Protein AF-A0A495ZKI8-F1 (afdb_monomer_lite)

Structure (mmCIF, N/CA/C/O backbone):
data_AF-A0A495ZKI8-F1
#
_entry.id   AF-A0A495ZKI8-F1
#
loop_
_atom_site.group_PDB
_atom_site.id
_atom_site.type_symbol
_atom_site.label_atom_id
_atom_site.label_alt_id
_atom_site.label_comp_id
_atom_site.label_asym_id
_atom_site.label_entity_id
_atom_site.label_seq_id
_atom_site.pdbx_PDB_ins_code
_atom_site.Cartn_x
_atom_site.Cartn_y
_atom_site.Cartn_z
_atom_site.occupancy
_atom_site.B_iso_or_equiv
_atom_site.auth_seq_id
_atom_site.auth_comp_id
_atom_site.auth_asym_id
_atom_site.auth_atom_id
_atom_site.pdbx_PDB_model_num
ATOM 1 N N . MET A 1 1 ? -14.688 -1.737 32.079 1.00 90.38 1 MET A N 1
ATOM 2 C CA . MET A 1 1 ? -13.496 -2.200 31.330 1.00 90.38 1 MET A CA 1
ATOM 3 C C . MET A 1 1 ? -13.835 -2.809 29.968 1.00 90.38 1 MET A C 1
ATOM 5 O O . MET A 1 1 ? -13.264 -2.352 28.990 1.00 90.38 1 MET A O 1
ATOM 9 N N . LEU A 1 2 ? -14.795 -3.740 29.847 1.00 93.06 2 LEU A N 1
ATOM 10 C CA . LEU A 1 2 ? -15.167 -4.350 28.552 1.00 93.06 2 LEU A CA 1
ATOM 11 C C . LEU A 1 2 ? -15.577 -3.327 27.470 1.00 93.06 2 LEU A C 1
ATOM 13 O O . LEU A 1 2 ? -15.023 -3.323 26.377 1.00 93.06 2 LEU A O 1
ATOM 17 N N . THR A 1 3 ? -16.470 -2.388 27.796 1.00 96.19 3 THR A N 1
ATOM 18 C CA . THR A 1 3 ? -16.919 -1.330 26.867 1.00 96.19 3 THR A CA 1
ATOM 19 C C . THR A 1 3 ? -15.776 -0.436 26.381 1.00 96.19 3 THR A C 1
ATOM 21 O O . THR A 1 3 ? -15.772 0.012 25.238 1.00 96.19 3 THR A O 1
ATOM 24 N N . TYR A 1 4 ? -14.789 -0.185 27.243 1.00 95.81 4 TYR A N 1
ATOM 25 C CA . TYR A 1 4 ? -13.597 0.584 26.892 1.00 95.81 4 TYR A CA 1
ATOM 26 C C . TYR A 1 4 ? -12.722 -0.178 25.887 1.00 95.81 4 TYR A C 1
ATOM 28 O O . TYR A 1 4 ? -12.299 0.397 24.886 1.00 95.81 4 TYR A O 1
ATOM 36 N N . ILE A 1 5 ? -12.518 -1.481 26.110 1.00 95.12 5 ILE A N 1
ATOM 37 C CA . ILE A 1 5 ? -11.759 -2.348 25.200 1.00 95.12 5 ILE A CA 1
ATOM 38 C C . ILE A 1 5 ? -12.439 -2.413 23.827 1.00 95.12 5 ILE A C 1
ATOM 40 O O . ILE A 1 5 ? -11.774 -2.210 22.816 1.00 95.12 5 ILE A O 1
ATOM 44 N N . ILE A 1 6 ? -13.762 -2.605 23.783 1.00 97.25 6 ILE A N 1
ATOM 45 C CA . ILE A 1 6 ? -14.523 -2.653 22.523 1.00 97.25 6 ILE A CA 1
ATOM 46 C C . ILE A 1 6 ? -14.362 -1.349 21.733 1.00 97.25 6 ILE A C 1
ATOM 48 O O . ILE A 1 6 ? -14.019 -1.388 20.554 1.00 97.25 6 ILE A O 1
ATOM 52 N N . ARG A 1 7 ? -14.537 -0.184 22.376 1.00 96.38 7 ARG A N 1
ATOM 53 C CA . ARG A 1 7 ? -14.328 1.118 21.715 1.00 96.38 7 ARG A CA 1
ATOM 54 C C . ARG A 1 7 ? -12.915 1.243 21.148 1.00 96.38 7 ARG A C 1
ATOM 56 O O . ARG A 1 7 ? -12.744 1.703 20.026 1.00 96.38 7 ARG A O 1
ATOM 63 N N . ARG A 1 8 ? -11.909 0.791 21.899 1.00 95.31 8 ARG A N 1
ATOM 64 C CA . ARG A 1 8 ? -10.507 0.850 21.476 1.00 95.31 8 ARG A CA 1
ATOM 65 C C . ARG A 1 8 ? -10.215 -0.042 20.268 1.00 95.31 8 ARG A C 1
ATOM 67 O O . ARG A 1 8 ? -9.487 0.388 19.381 1.00 95.31 8 ARG A O 1
ATOM 74 N N . ILE A 1 9 ? -10.808 -1.234 20.202 1.00 96.12 9 ILE A N 1
ATOM 75 C CA . ILE A 1 9 ? -10.699 -2.122 19.034 1.00 96.12 9 ILE A CA 1
ATOM 76 C C . ILE A 1 9 ? -11.381 -1.488 17.817 1.00 96.12 9 ILE A C 1
ATOM 78 O O . ILE A 1 9 ? -10.797 -1.462 16.738 1.00 96.12 9 ILE A O 1
ATOM 82 N N . LEU A 1 10 ? -12.571 -0.907 17.991 1.00 96.75 10 LEU A N 1
ATOM 83 C CA . LEU A 1 10 ? -13.282 -0.236 16.900 1.00 96.75 10 LEU A CA 1
ATOM 84 C C . LEU A 1 10 ? -12.495 0.947 16.326 1.00 96.75 10 LEU A C 1
ATOM 86 O O . LEU A 1 10 ? -12.509 1.137 15.117 1.00 96.75 10 LEU A O 1
ATOM 90 N N . TYR A 1 11 ? -11.768 1.703 17.156 1.00 95.69 11 TYR A N 1
ATOM 91 C CA . TYR A 1 11 ? -10.870 2.757 16.670 1.00 95.69 11 TYR A CA 1
ATOM 92 C C . TYR A 1 11 ? -9.627 2.216 15.957 1.00 95.69 11 TYR A C 1
ATOM 94 O O . TYR A 1 11 ? -9.094 2.887 15.078 1.00 95.69 11 TYR A O 1
ATOM 102 N N . ALA A 1 12 ? -9.167 1.009 16.293 1.00 95.81 12 ALA A N 1
ATOM 103 C CA . ALA A 1 12 ? -8.023 0.398 15.625 1.00 95.81 12 ALA A CA 1
ATOM 104 C C . ALA A 1 12 ? -8.346 -0.013 14.181 1.00 95.81 12 ALA A C 1
ATOM 106 O O . ALA A 1 12 ? -7.476 0.087 13.325 1.00 95.81 12 ALA A O 1
ATOM 107 N N . ILE A 1 13 ? -9.588 -0.413 13.885 1.00 96.19 13 ILE A N 1
ATOM 108 C CA . ILE A 1 13 ? -10.011 -0.828 12.536 1.00 96.19 13 ILE A CA 1
ATOM 109 C C . ILE A 1 13 ? -9.706 0.241 11.466 1.00 96.19 13 ILE A C 1
ATOM 111 O O . ILE A 1 13 ? -8.946 -0.062 10.546 1.00 96.19 13 ILE A O 1
ATOM 115 N N . PRO A 1 14 ? -10.214 1.489 11.555 1.00 96.19 14 PRO A N 1
ATOM 116 C CA . PRO A 1 14 ? -9.934 2.505 10.543 1.00 96.19 14 PRO A CA 1
ATOM 117 C C . PRO A 1 14 ? -8.453 2.894 10.492 1.00 96.19 14 PRO A C 1
ATOM 119 O O . PRO A 1 14 ? -7.947 3.189 9.414 1.00 96.19 14 PRO A O 1
ATOM 122 N N . ILE A 1 15 ? -7.737 2.854 11.622 1.00 96.19 15 ILE A N 1
ATOM 123 C CA . ILE A 1 15 ? -6.294 3.131 11.660 1.00 96.19 15 ILE A CA 1
ATOM 124 C C . ILE A 1 15 ? -5.529 2.060 10.881 1.00 96.19 15 ILE A C 1
ATOM 126 O O . ILE A 1 15 ? -4.702 2.388 10.037 1.00 96.19 15 ILE A O 1
ATOM 130 N N . LEU A 1 16 ? -5.820 0.784 11.132 1.00 96.44 16 LEU A N 1
ATOM 131 C CA . LEU A 1 16 ? -5.175 -0.333 10.448 1.00 96.44 16 LEU A CA 1
ATOM 132 C C . LEU A 1 16 ? -5.469 -0.308 8.951 1.00 96.44 16 LEU A C 1
ATOM 134 O O . LEU A 1 16 ? -4.553 -0.517 8.158 1.00 96.44 16 LEU A O 1
ATOM 138 N N . ILE A 1 17 ? -6.710 -0.003 8.564 1.00 96.56 17 ILE A N 1
ATOM 139 C CA . ILE A 1 17 ? -7.076 0.187 7.157 1.00 96.56 17 ILE A CA 1
ATOM 140 C C . ILE A 1 17 ? -6.263 1.341 6.562 1.00 96.56 17 ILE A C 1
ATOM 142 O O . ILE A 1 17 ? -5.619 1.156 5.536 1.00 96.56 17 ILE A O 1
ATOM 146 N N . GLY A 1 18 ? -6.222 2.501 7.221 1.00 97.06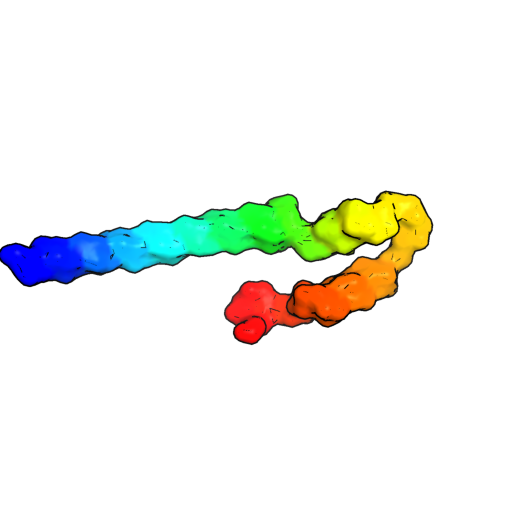 18 GLY A N 1
ATOM 147 C CA . GLY A 1 18 ? -5.477 3.668 6.747 1.00 97.06 18 GLY A CA 1
ATOM 148 C C . GLY A 1 18 ? -3.983 3.394 6.569 1.00 97.06 18 GLY A C 1
ATOM 149 O O . GLY A 1 18 ? -3.420 3.718 5.528 1.00 97.06 18 GLY A O 1
ATOM 150 N N . VAL A 1 19 ? -3.344 2.739 7.538 1.00 97.00 19 VAL A N 1
ATOM 151 C CA . VAL A 1 19 ? -1.922 2.376 7.456 1.00 97.00 19 VAL A CA 1
ATOM 152 C C . VAL A 1 19 ? -1.671 1.375 6.327 1.00 97.00 19 VAL A C 1
ATOM 154 O O . VAL A 1 19 ? -0.740 1.572 5.551 1.00 97.00 19 VAL A O 1
ATOM 157 N N . ASN A 1 20 ? -2.510 0.343 6.180 1.00 94.81 20 ASN A N 1
ATOM 158 C CA . ASN A 1 20 ? -2.372 -0.622 5.084 1.00 94.81 20 ASN A CA 1
ATOM 159 C C . ASN A 1 20 ? -2.581 0.033 3.718 1.00 94.81 20 ASN A C 1
ATOM 161 O O . ASN A 1 20 ? -1.833 -0.263 2.791 1.00 94.81 20 ASN A O 1
ATOM 165 N N . LEU A 1 21 ? -3.539 0.957 3.597 1.00 94.44 21 LEU A N 1
ATOM 166 C CA . LEU A 1 21 ? -3.724 1.745 2.382 1.00 94.44 21 LEU A CA 1
ATOM 167 C C . LEU A 1 21 ? -2.475 2.576 2.083 1.00 94.44 21 LEU A C 1
ATOM 169 O O . LEU A 1 21 ? -1.965 2.512 0.974 1.00 94.44 21 LEU A O 1
ATOM 173 N N . ILE A 1 22 ? -1.925 3.301 3.058 1.00 95.69 22 ILE A N 1
ATOM 174 C CA . ILE A 1 22 ? -0.702 4.093 2.852 1.00 95.69 22 ILE A CA 1
ATOM 175 C C . ILE A 1 22 ? 0.454 3.205 2.381 1.00 95.69 22 ILE A C 1
ATOM 177 O O . ILE A 1 22 ? 1.120 3.538 1.401 1.00 95.69 22 ILE A O 1
ATOM 181 N N . VAL A 1 23 ? 0.675 2.063 3.037 1.00 92.94 23 VAL A N 1
ATOM 182 C CA . VAL A 1 23 ? 1.708 1.099 2.632 1.00 92.94 23 VAL A CA 1
ATOM 183 C C . VAL A 1 23 ? 1.446 0.601 1.210 1.00 92.94 23 VAL A C 1
ATOM 185 O O . VAL A 1 23 ? 2.355 0.627 0.385 1.00 92.94 23 VAL A O 1
ATOM 188 N N . PHE A 1 24 ? 0.207 0.232 0.885 1.00 91.44 24 PHE A N 1
ATOM 189 C CA . PHE A 1 24 ? -0.181 -0.177 -0.462 1.00 91.44 24 PHE A CA 1
ATOM 190 C C . PHE A 1 24 ? 0.141 0.904 -1.504 1.00 91.44 24 PHE A C 1
ATOM 192 O O . PHE A 1 24 ? 0.788 0.619 -2.508 1.00 91.44 24 PHE A O 1
ATOM 199 N N . PHE A 1 25 ? -0.239 2.159 -1.254 1.00 91.81 25 PHE A N 1
ATOM 200 C CA . PHE A 1 25 ? 0.050 3.274 -2.157 1.00 91.81 25 PHE A CA 1
ATOM 201 C C . PHE A 1 25 ? 1.559 3.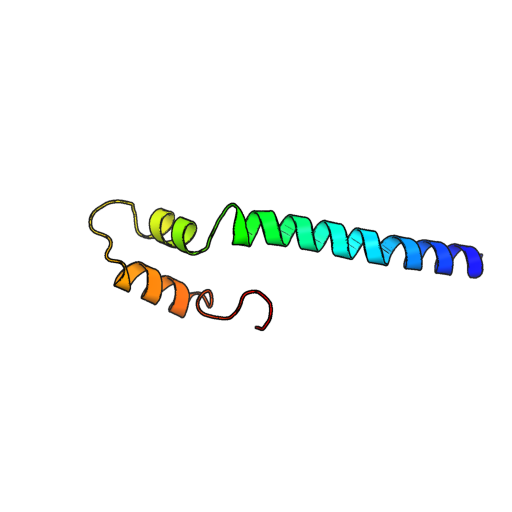481 -2.344 1.00 91.81 25 PHE A C 1
ATOM 203 O O . PHE A 1 25 ? 2.027 3.643 -3.471 1.00 91.81 25 PHE A O 1
ATOM 210 N N . LEU A 1 26 ? 2.344 3.437 -1.266 1.00 90.88 26 LEU A N 1
ATOM 211 C CA . LEU A 1 26 ? 3.795 3.606 -1.353 1.00 90.88 26 LEU A CA 1
ATOM 212 C C . LEU A 1 26 ? 4.462 2.485 -2.160 1.00 90.88 26 LEU A C 1
ATOM 214 O O . LEU A 1 26 ? 5.332 2.757 -2.986 1.00 90.88 26 LEU A O 1
ATOM 218 N N . PHE A 1 27 ? 4.049 1.236 -1.953 1.00 85.38 27 PHE A N 1
ATOM 219 C CA . PHE A 1 27 ? 4.681 0.093 -2.608 1.00 85.38 27 PHE A CA 1
ATOM 220 C C . PHE A 1 27 ? 4.183 -0.161 -4.026 1.00 85.38 27 PHE A C 1
ATOM 222 O O . PHE A 1 27 ? 4.984 -0.547 -4.863 1.00 85.38 27 PHE A O 1
ATOM 229 N N . PHE A 1 28 ? 2.902 0.051 -4.322 1.00 84.50 28 PHE A N 1
ATOM 230 C CA . PHE A 1 28 ? 2.337 -0.320 -5.623 1.00 84.50 28 PHE A CA 1
ATOM 231 C C . PHE A 1 28 ? 2.130 0.860 -6.568 1.00 84.50 28 PHE A C 1
ATOM 233 O O . PHE A 1 28 ? 2.182 0.672 -7.782 1.00 84.50 28 PHE A O 1
ATOM 240 N N . ILE A 1 29 ? 1.919 2.068 -6.039 1.00 84.69 29 ILE A N 1
ATOM 241 C CA . ILE A 1 29 ? 1.702 3.263 -6.864 1.00 84.69 29 ILE A CA 1
ATOM 242 C C . ILE A 1 29 ? 2.991 4.073 -6.981 1.00 84.69 29 ILE A C 1
ATOM 244 O O . ILE A 1 29 ? 3.407 4.390 -8.091 1.00 84.69 29 ILE A O 1
ATOM 248 N N . VAL A 1 30 ? 3.645 4.386 -5.859 1.00 87.94 30 VAL A N 1
ATOM 249 C CA . VAL A 1 30 ? 4.870 5.205 -5.873 1.00 87.94 30 VAL A CA 1
ATOM 250 C C . VAL A 1 30 ? 6.090 4.407 -6.343 1.00 87.94 30 VAL A C 1
ATOM 252 O O . VAL A 1 30 ? 6.941 4.962 -7.032 1.00 87.94 30 VAL A O 1
ATOM 255 N N . ASN A 1 31 ? 6.181 3.122 -5.994 1.00 86.62 31 ASN A N 1
ATOM 256 C CA . ASN A 1 31 ? 7.283 2.238 -6.383 1.00 86.62 31 ASN A CA 1
ATOM 257 C C . ASN A 1 31 ? 6.786 1.077 -7.256 1.00 86.62 31 ASN A C 1
ATOM 259 O O . ASN A 1 31 ? 6.877 -0.086 -6.866 1.00 86.62 31 ASN A O 1
ATOM 263 N N . SER A 1 32 ? 6.214 1.397 -8.418 1.00 88.56 32 SER A N 1
ATOM 264 C CA . SER A 1 32 ? 5.466 0.423 -9.218 1.00 88.56 32 SER A CA 1
ATOM 265 C C . SER A 1 32 ? 6.297 -0.820 -9.596 1.00 88.56 32 SER A C 1
ATOM 267 O O . SER A 1 32 ? 7.519 -0.727 -9.773 1.00 88.56 32 SER A O 1
ATOM 269 N N . PRO A 1 33 ? 5.660 -1.994 -9.791 1.00 89.06 33 PRO A N 1
ATOM 270 C CA . PRO A 1 33 ? 6.364 -3.217 -10.185 1.00 89.06 33 PRO A CA 1
ATOM 271 C C . PRO A 1 33 ? 7.204 -3.068 -11.460 1.00 89.06 33 PRO A C 1
AT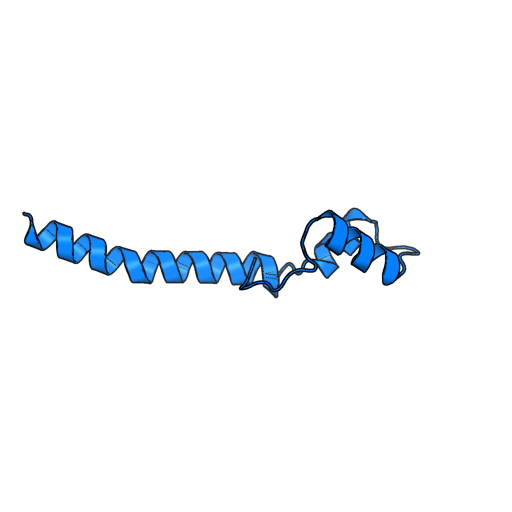OM 273 O O . PRO A 1 33 ? 8.254 -3.693 -11.582 1.00 89.06 33 PRO A O 1
ATOM 276 N N . ASP A 1 34 ? 6.788 -2.197 -12.384 1.00 88.44 34 ASP A N 1
ATOM 277 C CA . ASP A 1 34 ? 7.551 -1.882 -13.595 1.00 88.44 34 ASP A CA 1
ATOM 278 C C . ASP A 1 34 ? 8.866 -1.163 -13.276 1.00 88.44 34 ASP A C 1
ATOM 280 O O . ASP A 1 34 ? 9.903 -1.456 -13.872 1.00 88.44 34 ASP A O 1
ATOM 284 N N . GLN A 1 35 ? 8.848 -0.219 -12.332 1.00 89.19 35 GLN A N 1
ATOM 285 C CA . GLN A 1 35 ? 10.058 0.474 -11.888 1.00 89.19 35 GLN A CA 1
ATOM 286 C C . GLN A 1 35 ? 10.991 -0.483 -11.147 1.00 89.19 35 GLN A C 1
ATOM 288 O O . GLN A 1 35 ? 12.207 -0.418 -11.322 1.00 89.19 35 GLN A O 1
ATOM 293 N N . MET A 1 36 ? 10.428 -1.392 -10.351 1.00 89.38 36 MET A N 1
ATOM 294 C CA . MET A 1 36 ? 11.188 -2.432 -9.665 1.00 89.38 36 MET A CA 1
ATOM 295 C C . MET A 1 36 ? 11.871 -3.377 -10.664 1.00 89.38 36 MET A C 1
ATOM 297 O O . MET A 1 36 ? 13.075 -3.604 -10.554 1.00 89.38 36 MET A O 1
ATOM 301 N N . ALA A 1 37 ? 11.140 -3.841 -11.681 1.00 91.19 37 ALA A N 1
ATOM 302 C CA . ALA A 1 37 ? 11.673 -4.685 -12.747 1.00 91.19 37 ALA A CA 1
ATOM 303 C C . ALA A 1 37 ? 12.845 -4.009 -13.470 1.00 91.19 37 ALA A C 1
ATOM 305 O O . ALA A 1 37 ? 13.910 -4.601 -13.607 1.00 91.19 37 ALA A O 1
ATOM 306 N N . ARG A 1 38 ? 12.687 -2.741 -13.872 1.00 90.19 38 ARG A N 1
ATOM 307 C CA . ARG A 1 38 ? 13.741 -1.987 -14.574 1.00 90.19 38 ARG A CA 1
ATOM 308 C C . ARG A 1 38 ? 14.969 -1.725 -13.700 1.00 90.19 38 ARG A C 1
ATOM 310 O O . ARG A 1 38 ? 16.086 -1.766 -14.200 1.00 90.19 38 ARG A O 1
ATOM 317 N N . LYS A 1 39 ? 14.788 -1.503 -12.392 1.00 89.69 39 LYS A N 1
ATOM 318 C CA . LYS A 1 39 ? 15.909 -1.364 -11.446 1.00 89.69 39 LYS A CA 1
ATOM 319 C C . LYS A 1 39 ? 16.689 -2.669 -11.269 1.00 89.69 39 LYS A C 1
ATOM 321 O O . LYS A 1 39 ? 17.904 -2.620 -11.126 1.00 89.69 39 LYS A O 1
ATOM 326 N N . ILE A 1 40 ? 16.004 -3.816 -11.265 1.00 89.12 40 ILE A N 1
ATOM 327 C CA . ILE A 1 40 ? 16.620 -5.137 -11.053 1.00 89.12 40 ILE A CA 1
ATOM 328 C C . ILE A 1 40 ? 17.279 -5.666 -12.329 1.00 89.12 40 ILE A C 1
ATOM 330 O O . ILE A 1 40 ? 18.398 -6.166 -12.277 1.00 89.12 40 ILE A O 1
ATOM 334 N N . LEU A 1 41 ? 16.598 -5.546 -13.470 1.00 88.75 41 LEU A N 1
ATOM 335 C CA . LEU A 1 41 ? 17.095 -6.002 -14.772 1.00 88.75 41 LEU A CA 1
ATOM 336 C C . LEU A 1 41 ? 18.176 -5.065 -15.353 1.00 88.75 41 LEU A C 1
ATOM 338 O O . LEU A 1 41 ? 18.870 -5.442 -16.294 1.00 88.75 41 LEU A O 1
ATOM 342 N N . GLY A 1 42 ? 18.356 -3.878 -14.758 1.00 86.25 42 GLY A N 1
ATOM 343 C CA . GLY A 1 42 ? 19.275 -2.829 -15.210 1.00 86.25 42 GLY A CA 1
ATOM 344 C C . GLY A 1 42 ? 18.649 -1.957 -16.297 1.00 86.25 42 GLY A C 1
ATOM 345 O O . GLY A 1 42 ? 17.726 -2.388 -16.951 1.00 86.25 42 GLY A O 1
ATOM 346 N N . GLU A 1 43 ? 19.118 -0.723 -16.513 1.00 73.88 43 GLU A N 1
ATOM 347 C CA . GLU A 1 43 ? 18.395 0.264 -17.348 1.00 73.88 43 GLU A CA 1
ATOM 348 C C . GLU A 1 43 ? 18.640 0.161 -18.869 1.00 73.88 43 GLU A C 1
ATOM 350 O O . GLU A 1 43 ? 17.931 0.791 -19.657 1.00 73.88 43 GLU A O 1
ATOM 355 N N . LYS A 1 44 ? 19.645 -0.604 -19.315 1.00 78.44 44 LYS A N 1
ATOM 356 C CA . LYS A 1 44 ? 20.131 -0.584 -20.706 1.00 78.44 44 LYS A CA 1
ATOM 357 C C . LYS A 1 44 ? 19.756 -1.873 -21.442 1.00 78.44 44 LYS A C 1
ATOM 359 O O . LYS A 1 44 ? 20.093 -2.955 -20.981 1.00 78.44 44 LYS A O 1
ATOM 364 N N . ASN A 1 45 ? 19.138 -1.741 -22.618 1.00 81.00 45 ASN A N 1
ATOM 365 C CA . ASN A 1 45 ? 18.713 -2.842 -23.503 1.00 81.00 45 ASN A CA 1
ATOM 366 C C . ASN A 1 45 ? 17.615 -3.770 -22.951 1.00 81.00 45 ASN A C 1
ATOM 368 O O . ASN A 1 45 ? 17.491 -4.899 -23.414 1.00 81.00 45 ASN A O 1
ATOM 372 N N . ILE A 1 46 ? 16.806 -3.306 -21.999 1.00 86.19 46 ILE A N 1
ATOM 373 C CA . ILE A 1 46 ? 15.631 -4.055 -21.541 1.00 86.19 46 ILE A CA 1
ATOM 374 C C . ILE A 1 46 ? 14.489 -3.873 -22.532 1.00 86.19 46 ILE A C 1
ATOM 376 O O . ILE A 1 46 ? 14.143 -2.740 -22.885 1.00 86.19 46 ILE A O 1
ATOM 380 N N . THR A 1 47 ? 13.856 -4.971 -22.920 1.00 90.06 47 THR A N 1
ATOM 381 C CA . THR A 1 47 ? 12.601 -4.925 -23.665 1.00 90.06 47 THR A CA 1
ATOM 382 C C . THR A 1 47 ? 11.411 -4.884 -22.706 1.00 90.06 47 THR A C 1
ATOM 384 O O . THR A 1 47 ? 11.515 -5.207 -21.521 1.00 90.06 47 THR A O 1
ATOM 387 N N . GLN A 1 48 ? 10.244 -4.480 -23.212 1.00 89.06 48 GLN A N 1
ATOM 388 C CA . GLN A 1 48 ? 9.007 -4.551 -22.429 1.00 89.06 48 GLN A CA 1
ATOM 389 C C . GLN A 1 48 ? 8.639 -6.009 -22.087 1.00 89.06 48 GLN A C 1
ATOM 391 O O . GLN A 1 48 ? 8.095 -6.266 -21.017 1.00 89.06 48 GLN A O 1
ATOM 396 N N . GLU A 1 49 ? 9.010 -6.960 -22.949 1.00 90.75 49 GLU A N 1
ATOM 397 C CA . GLU A 1 49 ? 8.795 -8.392 -22.733 1.00 90.75 49 GLU A CA 1
ATOM 398 C C . GLU A 1 49 ? 9.575 -8.913 -21.517 1.00 90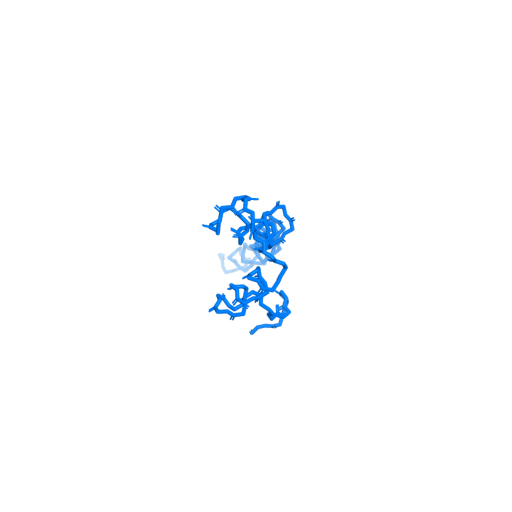.75 49 GLU A C 1
ATOM 400 O O . GLU A 1 49 ? 9.029 -9.666 -20.713 1.00 90.75 49 GLU A O 1
ATOM 405 N N . ASP A 1 50 ? 10.812 -8.456 -21.313 1.00 91.19 50 ASP A N 1
ATOM 406 C CA . ASP A 1 50 ? 11.616 -8.829 -20.142 1.00 91.19 50 ASP A CA 1
ATOM 407 C C . ASP A 1 50 ? 10.977 -8.342 -18.832 1.00 91.19 50 ASP A C 1
ATOM 409 O O . ASP A 1 50 ? 10.933 -9.069 -17.836 1.00 91.19 50 ASP A O 1
ATOM 413 N N . VAL A 1 51 ? 10.429 -7.120 -18.842 1.00 92.31 51 VAL A N 1
ATOM 414 C CA . VAL A 1 51 ? 9.704 -6.535 -17.702 1.00 92.31 51 VAL A CA 1
ATOM 415 C C . VAL A 1 51 ? 8.443 -7.344 -17.393 1.00 92.31 51 VAL A C 1
ATOM 417 O O . VAL A 1 51 ? 8.171 -7.656 -16.231 1.00 92.31 51 VAL A O 1
ATOM 420 N N . ASP A 1 52 ? 7.681 -7.719 -18.418 1.00 92.25 52 ASP A N 1
ATOM 421 C CA . ASP A 1 52 ? 6.451 -8.493 -18.257 1.00 92.25 52 ASP A CA 1
ATOM 422 C C . ASP A 1 52 ? 6.734 -9.934 -17.804 1.00 92.25 52 ASP A C 1
ATOM 424 O O . ASP A 1 52 ? 6.058 -10.442 -16.903 1.00 92.25 52 ASP A O 1
ATOM 428 N N . ASN A 1 53 ? 7.790 -10.562 -18.327 1.00 92.94 53 ASN A N 1
ATOM 429 C CA . ASN A 1 53 ? 8.264 -11.872 -17.885 1.00 92.94 53 ASN A CA 1
ATOM 430 C C . ASN A 1 53 ? 8.712 -11.844 -16.421 1.00 92.94 53 ASN A C 1
ATOM 432 O O . ASN A 1 53 ? 8.333 -12.726 -15.645 1.00 92.94 53 ASN A O 1
ATOM 436 N N . TRP A 1 54 ? 9.455 -10.812 -16.011 1.00 93.00 54 TRP A N 1
ATOM 437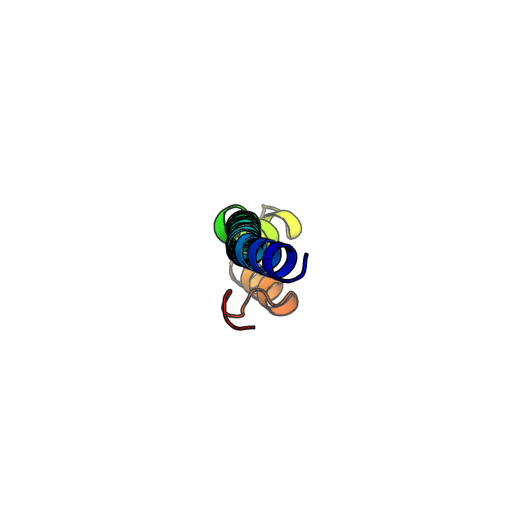 C CA . TRP A 1 54 ? 9.862 -10.641 -14.619 1.00 93.00 54 TRP A CA 1
ATOM 438 C C . TRP A 1 54 ? 8.655 -10.445 -13.696 1.00 93.00 54 TRP A C 1
ATOM 440 O O . TRP A 1 54 ? 8.557 -11.115 -12.665 1.00 93.00 54 TRP A O 1
ATOM 450 N N . LYS A 1 55 ? 7.683 -9.605 -14.077 1.00 91.94 55 LYS A N 1
ATOM 451 C CA . LYS A 1 55 ? 6.438 -9.436 -13.307 1.00 91.94 55 LYS A CA 1
ATOM 452 C C . LYS A 1 55 ? 5.657 -10.739 -13.200 1.00 91.94 55 LYS A C 1
ATOM 454 O O . LYS A 1 55 ? 5.128 -11.042 -12.135 1.00 91.94 55 LYS A O 1
ATOM 459 N N . LYS A 1 56 ? 5.595 -11.533 -14.271 1.00 91.75 56 LYS A N 1
ATOM 460 C CA . LYS A 1 56 ? 4.900 -12.823 -14.258 1.00 91.75 56 LYS A CA 1
ATOM 461 C C . LYS A 1 56 ? 5.550 -13.805 -13.286 1.00 91.75 56 LYS A C 1
ATOM 463 O O . LYS A 1 56 ? 4.844 -14.383 -12.465 1.00 91.75 56 LYS A O 1
ATOM 468 N N . GLN A 1 57 ? 6.878 -13.928 -13.329 1.00 91.00 57 GLN A N 1
ATOM 469 C CA . GLN A 1 57 ? 7.653 -14.790 -12.427 1.00 91.00 57 GLN A CA 1
ATOM 470 C C . GLN A 1 57 ? 7.528 -14.372 -10.956 1.00 91.00 57 GLN A C 1
ATOM 472 O O . GLN A 1 57 ? 7.480 -15.227 -10.080 1.00 91.00 57 GLN A O 1
ATOM 477 N N . ASN A 1 58 ? 7.431 -13.067 -10.691 1.00 89.19 58 ASN A N 1
ATOM 478 C CA . ASN A 1 58 ? 7.313 -12.518 -9.338 1.00 89.19 58 ASN A CA 1
ATOM 479 C C . ASN A 1 58 ? 5.853 -12.294 -8.889 1.00 89.19 58 ASN A C 1
ATOM 481 O O . ASN A 1 58 ? 5.621 -11.706 -7.839 1.00 89.19 58 ASN A O 1
ATOM 485 N N . GLY A 1 59 ? 4.859 -12.730 -9.673 1.00 86.31 59 GLY A N 1
ATOM 486 C CA . GLY A 1 59 ? 3.437 -12.605 -9.321 1.00 86.31 59 GLY A CA 1
ATOM 487 C C . GLY A 1 59 ? 2.821 -11.207 -9.496 1.00 86.31 59 GLY A C 1
ATOM 488 O O . GLY A 1 59 ? 1.621 -11.050 -9.314 1.00 86.31 59 GLY A O 1
ATOM 489 N N . TYR A 1 60 ? 3.580 -10.204 -9.943 1.00 87.50 60 TYR A N 1
ATOM 490 C CA . TYR A 1 60 ? 3.108 -8.829 -10.184 1.00 87.50 60 TYR A CA 1
ATOM 491 C C . TYR A 1 60 ? 2.238 -8.651 -11.443 1.00 87.50 60 TYR A C 1
ATOM 493 O O . TYR A 1 60 ? 1.886 -7.529 -11.797 1.00 87.50 60 TYR A O 1
ATOM 501 N N . HIS A 1 61 ? 1.915 -9.735 -12.150 1.00 84.88 61 HIS A N 1
ATOM 502 C CA . HIS A 1 61 ? 0.978 -9.719 -13.279 1.00 84.88 61 HIS A CA 1
ATOM 503 C C . HIS A 1 61 ? -0.494 -9.788 -12.838 1.00 84.88 61 HIS A C 1
ATOM 505 O O . HIS A 1 61 ? -1.388 -9.595 -13.661 1.00 84.88 61 HIS A O 1
ATOM 511 N N . LEU A 1 62 ? -0.746 -10.101 -11.565 1.00 82.56 62 LEU A N 1
ATOM 512 C CA . LEU A 1 62 ? -2.084 -10.290 -11.015 1.00 82.56 62 LEU A CA 1
ATOM 513 C C . LEU A 1 62 ? -2.693 -8.948 -10.569 1.00 82.56 62 LEU A C 1
ATOM 515 O O . LEU A 1 62 ? -1.954 -8.001 -10.274 1.00 82.56 62 LEU A O 1
ATOM 519 N N . PRO A 1 63 ? -4.034 -8.826 -10.540 1.00 77.94 63 PRO A N 1
ATOM 520 C CA . PRO A 1 63 ? -4.691 -7.610 -10.078 1.00 77.94 63 PRO A CA 1
ATOM 521 C C . PRO A 1 63 ? -4.262 -7.250 -8.651 1.00 77.94 63 PRO A C 1
ATOM 523 O O . PRO A 1 63 ? -4.355 -8.060 -7.737 1.00 77.94 63 PRO A O 1
ATOM 526 N N . LEU A 1 64 ? -3.872 -5.993 -8.429 1.00 75.75 64 LEU A N 1
ATOM 527 C CA . LEU A 1 64 ? -3.338 -5.520 -7.140 1.00 75.75 64 LEU A CA 1
ATOM 528 C C . LEU A 1 64 ? -4.289 -5.707 -5.941 1.00 75.75 64 LEU A C 1
ATOM 530 O O . LEU A 1 64 ? -3.841 -5.733 -4.799 1.00 75.75 64 LEU A O 1
ATOM 534 N N . PHE A 1 65 ? -5.595 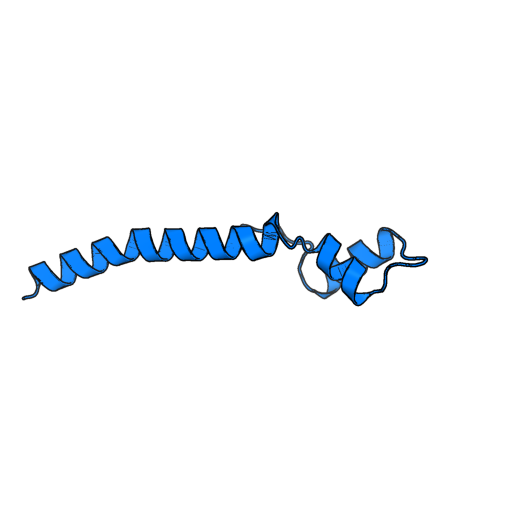-5.806 -6.200 1.00 68.06 65 PHE A N 1
ATOM 535 C CA . PHE A 1 65 ? -6.644 -5.941 -5.182 1.00 68.06 65 PHE A CA 1
ATOM 536 C C . PHE A 1 65 ? -7.230 -7.353 -5.081 1.00 68.06 65 PHE A C 1
ATOM 538 O O . PHE A 1 65 ? -7.988 -7.627 -4.153 1.00 68.06 65 PHE A O 1
ATOM 545 N N . PHE A 1 66 ? -6.908 -8.233 -6.029 1.00 60.59 66 PHE A N 1
ATOM 546 C CA . PHE A 1 66 ? -7.430 -9.593 -6.093 1.00 60.59 66 PHE A CA 1
ATOM 547 C C . PHE A 1 66 ? -6.275 -10.522 -6.447 1.00 60.59 66 PHE A C 1
ATOM 549 O O . PHE A 1 66 ? -5.915 -10.647 -7.617 1.00 60.59 66 PHE A O 1
ATOM 556 N N . ASN A 1 67 ? -5.695 -11.131 -5.416 1.00 56.03 67 ASN A N 1
ATOM 557 C CA . ASN A 1 67 ? -4.620 -12.108 -5.519 1.00 56.03 67 ASN A CA 1
ATOM 558 C C . ASN A 1 67 ? -4.941 -13.317 -4.642 1.00 56.03 67 ASN A C 1
ATOM 560 O O . ASN A 1 67 ? -5.362 -13.079 -3.486 1.00 56.03 67 ASN A O 1
#

Foldseek 3Di:
DVVVVVVVVVVVVVVVVVVVVVVLCCVPVVCNLLNVQCVVVDPPPDDVVSSVVVCVVVVVVDDSVGD

pLDDT: mean 89.18, std 8.03, range [56.03, 97.25]

Secondary structure (DSSP, 8-state):
-HHHHHHHHHHHHHHHHHHHHHHHIIIIIIT-HHHHHHHHH-SSS--HHHHHHHHHHTTTTS-TT--

Radius of gyration: 18.59 Å; chains: 1; bounding box: 37×20×55 Å

Sequence (67 aa):
MLTYIIRRILYAIPILIGVNLIVFFLFFIVNSPDQMARKILGEKNITQEDVDNWKKQNGYHLPLFFN